Protein AF-A0A2G9WNJ2-F1 (afdb_monomer)

Radius of gyration: 17.16 Å; Cα contacts (8 Å, |Δi|>4): 27; chains: 1; bounding box: 38×23×42 Å

Solvent-accessible surface area (backbone atoms only — not comparable to full-atom values): 4275 Å² total; per-residue (Å²): 127,99,63,59,70,62,75,75,42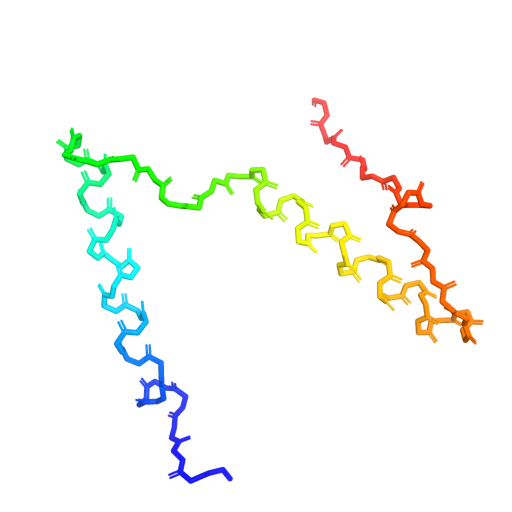,45,69,58,54,53,50,51,53,50,48,51,52,35,28,75,72,68,75,43,75,68,95,73,53,73,66,57,55,52,52,51,50,45,48,53,51,24,52,53,50,18,68,75,69,75,44,94,54,60,62,89,77,54,84,77,88,73,87,127

Nearest PDB structures (foldseek):
  3db2-assembly2_A  TM=7.550E-01  e=1.935E-01  Desulfitobacterium hafniense DCB-2

Organism: NCBI:txid2023338

Mean predicted aligned error: 5.06 Å

Secondary structure (DSSP, 8-state):
--S-HHHHHHHHHHHHHHHHHHHHTTSS--SS-HHHHHHHHHHHHHHHHHHHHTS---GGGPPP----

InterPro domains:
  IPR004104 Gfo/Idh/MocA-like oxidoreductase, C-terminal [PF02894] (5-59)

Foldseek 3Di:
DPDDVCVVCVVVVVVQVVLVVCCVVVNDPRPDDVVNVVLVVLVVVQVVVCVVVVHRGDSVVDDDDDDD

Structure (mmCIF, N/CA/C/O backbone):
data_AF-A0A2G9WNJ2-F1
#
_entry.id   AF-A0A2G9WNJ2-F1
#
loop_
_atom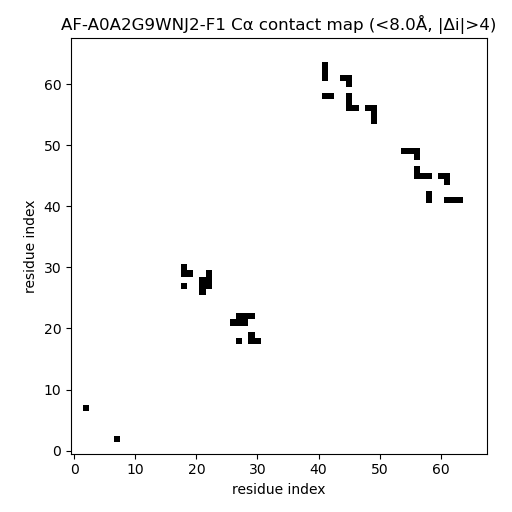_site.group_PDB
_atom_site.id
_atom_site.type_symbol
_atom_site.label_atom_id
_atom_site.label_alt_id
_atom_site.label_comp_id
_atom_site.label_asym_id
_atom_site.label_entity_id
_atom_site.label_seq_id
_atom_site.pdbx_PDB_ins_code
_atom_site.Cartn_x
_atom_site.Cartn_y
_atom_site.Cartn_z
_atom_site.occupancy
_atom_site.B_iso_or_equiv
_atom_site.auth_seq_id
_atom_site.auth_comp_id
_atom_site.auth_asym_id
_atom_site.auth_atom_id
_atom_site.pdbx_PDB_model_num
ATOM 1 N N . PRO A 1 1 ? 16.097 -2.901 18.551 1.00 63.78 1 PRO A N 1
ATOM 2 C CA . PRO A 1 1 ? 15.864 -3.481 17.204 1.00 63.78 1 PRO A CA 1
ATOM 3 C C . PRO A 1 1 ? 17.191 -3.955 16.592 1.00 63.78 1 PRO A C 1
ATOM 5 O O . PRO A 1 1 ? 18.109 -3.155 16.482 1.00 63.78 1 PRO A O 1
ATOM 8 N N . LEU A 1 2 ? 17.315 -5.244 16.254 1.00 63.84 2 LEU A N 1
ATOM 9 C CA . LEU A 1 2 ? 18.603 -5.865 15.888 1.00 63.84 2 LEU A CA 1
ATOM 10 C C . LEU A 1 2 ? 19.145 -5.497 14.488 1.00 63.84 2 LEU A C 1
ATOM 12 O O . LEU A 1 2 ? 20.266 -5.876 14.189 1.00 63.84 2 LEU A O 1
ATOM 16 N N . TYR A 1 3 ? 18.407 -4.723 13.675 1.00 67.19 3 TYR A N 1
ATOM 17 C CA . TYR A 1 3 ? 18.845 -4.268 12.341 1.00 67.19 3 TYR A CA 1
ATOM 18 C C . TYR A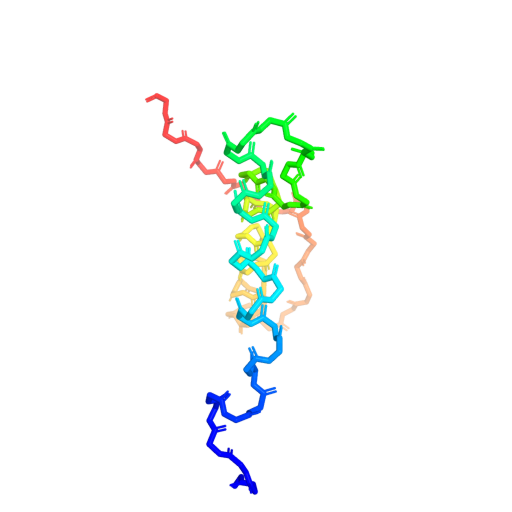 1 3 ? 18.313 -2.876 11.995 1.00 67.19 3 TYR A C 1
ATOM 20 O O . TYR A 1 3 ? 17.156 -2.555 12.330 1.00 67.19 3 TYR A O 1
ATOM 28 N N . PHE A 1 4 ? 19.134 -2.090 11.292 1.00 84.31 4 PHE A N 1
ATOM 29 C CA . PHE A 1 4 ? 18.755 -0.803 10.710 1.00 84.31 4 PHE A CA 1
ATOM 30 C C . PHE A 1 4 ? 17.676 -1.015 9.634 1.00 84.31 4 PHE A C 1
ATOM 32 O O . PHE A 1 4 ? 17.611 -2.070 9.004 1.00 84.31 4 PHE A O 1
ATOM 39 N N . PHE A 1 5 ? 16.755 -0.062 9.449 1.00 79.31 5 PHE A N 1
ATOM 40 C CA . PHE A 1 5 ? 15.568 -0.298 8.610 1.00 79.31 5 PHE A CA 1
ATOM 41 C C . PHE A 1 5 ? 15.920 -0.602 7.147 1.00 79.31 5 PHE A C 1
ATOM 43 O O . PHE A 1 5 ? 15.267 -1.446 6.540 1.00 79.31 5 PHE A O 1
ATOM 50 N N . LEU A 1 6 ? 16.984 0.012 6.618 1.00 82.69 6 LEU A N 1
ATOM 51 C CA . LEU A 1 6 ? 17.458 -0.274 5.265 1.00 82.69 6 LEU A CA 1
ATOM 52 C C . LEU A 1 6 ? 17.966 -1.705 5.125 1.00 82.69 6 LEU A C 1
ATOM 54 O O . LEU A 1 6 ? 17.715 -2.329 4.107 1.00 82.69 6 LEU A O 1
ATOM 58 N N . GLU A 1 7 ? 18.627 -2.254 6.142 1.00 87.75 7 GLU A N 1
ATOM 59 C CA . GLU A 1 7 ? 19.094 -3.644 6.107 1.00 87.75 7 GLU A CA 1
ATOM 60 C C . GLU A 1 7 ? 17.913 -4.616 6.116 1.00 87.75 7 GLU A C 1
ATOM 62 O O . GLU A 1 7 ? 17.929 -5.618 5.409 1.00 87.75 7 GLU A O 1
ATOM 67 N N . ARG A 1 8 ? 16.861 -4.289 6.877 1.00 90.75 8 ARG A N 1
ATOM 68 C CA . ARG A 1 8 ? 15.636 -5.094 6.955 1.00 90.75 8 ARG A CA 1
ATOM 69 C C . ARG A 1 8 ? 14.860 -5.124 5.637 1.00 90.75 8 ARG A C 1
ATOM 71 O O . ARG A 1 8 ? 14.312 -6.165 5.302 1.00 90.75 8 ARG A O 1
ATOM 78 N N . TYR A 1 9 ? 14.785 -3.996 4.931 1.00 92.94 9 TYR A N 1
ATOM 79 C CA . TYR A 1 9 ? 13.925 -3.832 3.752 1.00 92.94 9 TYR A CA 1
ATOM 80 C C . TYR A 1 9 ? 14.691 -3.706 2.433 1.00 92.94 9 TYR A C 1
ATOM 82 O O . TYR A 1 9 ? 14.078 -3.436 1.403 1.00 92.94 9 TYR A O 1
ATOM 90 N N . ARG A 1 10 ? 16.015 -3.914 2.435 1.00 93.62 10 ARG A N 1
ATOM 91 C CA . ARG A 1 10 ? 16.869 -3.793 1.242 1.00 93.62 10 ARG A CA 1
ATOM 92 C C . ARG A 1 10 ? 16.279 -4.530 0.046 1.00 93.62 10 ARG A C 1
ATOM 94 O O . ARG A 1 10 ? 16.137 -3.946 -1.022 1.00 93.62 10 ARG A O 1
ATOM 101 N N . ASP A 1 11 ? 15.925 -5.794 0.241 1.00 95.69 11 ASP A N 1
ATOM 102 C CA . ASP A 1 11 ? 15.446 -6.642 -0.845 1.00 95.69 11 ASP A CA 1
ATOM 103 C C . ASP A 1 11 ? 14.061 -6.175 -1.338 1.00 95.69 11 ASP A C 1
ATOM 105 O O . ASP A 1 11 ? 13.789 -6.217 -2.532 1.00 95.69 11 ASP A O 1
ATOM 109 N N . SER A 1 12 ? 13.217 -5.627 -0.454 1.00 94.75 12 SER A N 1
ATOM 110 C CA . SER A 1 12 ? 11.930 -5.028 -0.835 1.00 94.75 12 SER A CA 1
ATOM 111 C C . SER A 1 12 ? 12.111 -3.788 -1.713 1.00 94.75 12 SER A C 1
ATOM 113 O O . SER A 1 12 ? 11.450 -3.689 -2.741 1.00 94.75 12 SER A O 1
ATOM 115 N N . TYR A 1 13 ? 13.043 -2.892 -1.368 1.00 94.50 13 TYR A N 1
ATOM 116 C CA . TYR A 1 13 ? 13.342 -1.712 -2.187 1.00 94.50 13 TYR A CA 1
ATOM 117 C C . TYR A 1 13 ? 13.929 -2.082 -3.554 1.00 94.50 13 TYR A C 1
ATOM 119 O O . TYR A 1 13 ? 13.574 -1.480 -4.564 1.00 94.50 13 TYR A O 1
ATOM 127 N N . LEU A 1 14 ? 14.815 -3.084 -3.608 1.00 96.62 14 LEU A N 1
ATOM 128 C CA . LEU A 1 14 ? 15.355 -3.572 -4.881 1.00 96.62 14 LEU A CA 1
ATOM 129 C C . LEU A 1 14 ? 14.250 -4.155 -5.772 1.00 96.62 14 LEU A C 1
ATOM 131 O O . LEU A 1 14 ? 14.218 -3.868 -6.968 1.00 96.62 14 LEU A O 1
ATOM 135 N N . ASN A 1 15 ? 13.328 -4.923 -5.190 1.00 96.44 15 ASN A N 1
ATOM 136 C CA . ASN A 1 15 ? 12.198 -5.496 -5.918 1.00 96.44 15 ASN A CA 1
ATOM 137 C C . ASN A 1 15 ? 11.226 -4.418 -6.421 1.00 96.44 15 ASN A C 1
ATOM 139 O O . ASN A 1 15 ? 10.781 -4.494 -7.563 1.00 96.44 15 ASN A O 1
ATOM 143 N N . GLU A 1 16 ? 10.926 -3.407 -5.600 1.00 96.75 16 GLU A N 1
ATOM 144 C CA . GLU A 1 16 ? 10.078 -2.268 -5.976 1.00 96.75 16 GLU A CA 1
ATOM 145 C C . GLU A 1 16 ? 10.657 -1.511 -7.178 1.00 96.75 16 GLU A C 1
ATOM 147 O O . GLU A 1 16 ? 9.957 -1.286 -8.166 1.00 96.75 16 GLU A O 1
ATOM 152 N N . LEU A 1 17 ? 11.950 -1.174 -7.131 1.00 97.00 17 LEU A N 1
ATOM 153 C CA . LEU A 1 17 ? 12.626 -0.489 -8.234 1.00 97.00 17 LEU A CA 1
ATOM 154 C C . LEU A 1 17 ? 12.653 -1.344 -9.506 1.00 97.00 17 LEU A C 1
ATOM 156 O O . LEU A 1 17 ? 12.393 -0.828 -10.590 1.00 97.00 17 LEU A O 1
ATOM 160 N N . GLY A 1 18 ? 12.923 -2.647 -9.382 1.00 97.75 18 GLY A N 1
ATOM 161 C CA . GLY A 1 18 ? 12.871 -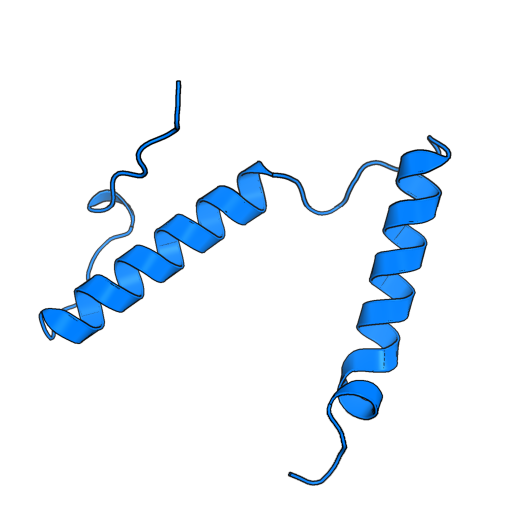3.578 -10.511 1.00 97.75 18 GLY A CA 1
ATOM 162 C C . GLY A 1 18 ? 11.490 -3.613 -11.170 1.00 97.75 18 GLY A C 1
ATOM 163 O O . GLY A 1 18 ? 11.387 -3.448 -12.384 1.00 97.75 18 GLY A O 1
ATOM 164 N N . ALA A 1 19 ? 10.427 -3.747 -10.370 1.00 97.81 19 ALA A N 1
ATOM 165 C CA . ALA A 1 19 ? 9.051 -3.732 -10.863 1.00 97.81 19 ALA A CA 1
ATOM 166 C C . ALA A 1 19 ? 8.695 -2.401 -11.545 1.00 97.81 19 ALA A C 1
ATOM 168 O O . ALA A 1 19 ? 8.076 -2.397 -12.608 1.00 97.81 19 ALA A O 1
ATOM 169 N N . PHE A 1 20 ? 9.129 -1.276 -10.971 1.00 97.31 20 PHE A N 1
ATOM 170 C CA . PHE A 1 20 ? 8.936 0.043 -11.565 1.00 97.31 20 PHE A CA 1
ATOM 171 C C . PHE A 1 20 ? 9.619 0.164 -12.934 1.00 97.31 20 PHE A C 1
ATOM 173 O O . PHE A 1 20 ? 8.989 0.604 -13.896 1.00 97.31 20 PHE A O 1
ATOM 180 N N . PHE A 1 21 ? 10.882 -0.255 -13.057 1.00 98.19 21 PHE A N 1
ATOM 181 C CA . PHE A 1 21 ? 11.604 -0.177 -14.328 1.00 98.19 21 PHE A CA 1
ATOM 182 C C . PHE A 1 21 ? 10.986 -1.067 -15.407 1.00 98.19 21 PHE A C 1
ATOM 184 O O . PHE A 1 21 ? 10.787 -0.586 -16.521 1.00 98.19 21 PHE A O 1
ATOM 191 N N . SER A 1 22 ? 10.619 -2.311 -15.083 1.00 98.25 22 SER A N 1
ATOM 192 C CA . SER A 1 22 ? 9.929 -3.195 -16.034 1.00 98.25 22 S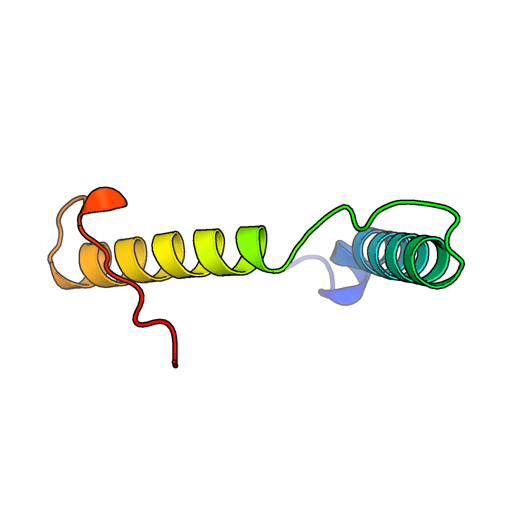ER A CA 1
ATOM 193 C C . SER A 1 22 ? 8.583 -2.623 -16.481 1.00 98.25 22 SER A C 1
ATOM 195 O O . SER A 1 22 ? 8.246 -2.711 -17.661 1.00 98.25 22 SER A O 1
ATOM 197 N N . ALA A 1 23 ? 7.836 -1.978 -15.580 1.00 97.88 23 ALA A N 1
ATOM 198 C CA . ALA A 1 23 ? 6.581 -1.328 -15.940 1.00 97.88 23 ALA A CA 1
ATOM 199 C C . ALA A 1 23 ? 6.781 -0.134 -16.885 1.00 97.88 23 ALA A C 1
ATOM 201 O O . ALA A 1 23 ? 6.098 -0.022 -17.901 1.00 97.88 23 ALA A O 1
ATOM 202 N N . VAL A 1 24 ? 7.756 0.736 -16.601 1.00 97.69 24 VAL A N 1
ATOM 203 C CA . VAL A 1 24 ? 8.069 1.896 -17.457 1.00 97.69 24 VAL A CA 1
ATOM 204 C C . VAL A 1 24 ? 8.644 1.469 -18.813 1.00 97.69 24 VAL A C 1
ATOM 206 O O . VAL A 1 24 ? 8.388 2.129 -19.819 1.00 97.69 24 VAL A O 1
ATOM 209 N N . ALA A 1 25 ? 9.382 0.358 -18.862 1.00 98.31 25 ALA A N 1
ATOM 210 C CA . ALA A 1 25 ? 9.877 -0.240 -20.101 1.00 98.31 25 ALA A CA 1
ATOM 211 C C . ALA A 1 25 ? 8.776 -0.934 -20.931 1.00 98.31 25 ALA A C 1
ATOM 213 O O . ALA A 1 25 ? 9.023 -1.304 -22.078 1.00 98.31 25 ALA A O 1
ATOM 214 N N . GLY A 1 26 ? 7.566 -1.100 -20.382 1.00 97.81 26 GLY A N 1
ATOM 215 C CA . GLY A 1 26 ? 6.458 -1.801 -21.037 1.00 97.81 26 GLY A CA 1
ATOM 216 C C . GLY A 1 26 ? 6.600 -3.327 -21.036 1.00 97.81 26 GLY A C 1
ATOM 217 O O . GLY A 1 26 ? 5.950 -4.003 -21.830 1.00 97.81 26 GLY A O 1
ATOM 218 N N . GLU A 1 27 ? 7.455 -3.872 -20.172 1.00 98.19 27 GLU A N 1
ATOM 219 C CA . GLU A 1 27 ? 7.743 -5.308 -20.069 1.00 98.19 27 GLU A CA 1
ATOM 220 C C . GLU A 1 27 ? 6.800 -6.032 -19.097 1.00 98.19 27 GLU A C 1
ATOM 222 O O . GLU A 1 27 ? 6.614 -7.244 -19.200 1.00 98.19 27 GLU A O 1
ATOM 227 N N . ALA A 1 28 ? 6.208 -5.302 -18.150 1.00 96.75 28 ALA A N 1
ATOM 228 C CA . ALA A 1 28 ? 5.284 -5.828 -17.150 1.00 96.75 28 ALA A CA 1
ATOM 229 C C . ALA A 1 28 ? 4.218 -4.788 -16.773 1.00 96.75 28 ALA A C 1
ATOM 231 O O . ALA A 1 28 ? 4.390 -3.593 -16.999 1.00 96.75 28 ALA A O 1
ATOM 232 N N . GLU A 1 29 ? 3.120 -5.230 -16.166 1.00 96.56 29 GLU A N 1
ATOM 233 C CA . GLU A 1 29 ? 2.159 -4.323 -15.531 1.00 96.56 29 GLU A CA 1
ATOM 234 C C . GLU A 1 29 ? 2.660 -3.869 -14.152 1.00 96.56 29 GLU A C 1
ATOM 236 O O . GLU A 1 29 ? 3.467 -4.548 -13.509 1.00 96.56 29 GLU A O 1
ATOM 241 N N . VAL A 1 30 ? 2.165 -2.723 -13.672 1.00 95.56 30 VAL A N 1
ATOM 242 C CA . VAL A 1 30 ? 2.441 -2.281 -12.299 1.00 95.56 30 VAL A CA 1
ATOM 243 C C . VAL A 1 30 ? 1.766 -3.236 -11.302 1.00 95.56 30 VAL A C 1
ATOM 245 O O . VAL A 1 30 ? 0.553 -3.424 -11.370 1.00 95.56 30 VAL A O 1
ATOM 248 N N . PRO A 1 31 ? 2.508 -3.832 -10.350 1.00 94.81 31 PRO A N 1
ATOM 249 C CA . PRO A 1 31 ? 1.936 -4.800 -9.412 1.00 94.81 31 PRO A CA 1
ATOM 250 C C . PRO A 1 31 ? 1.065 -4.150 -8.328 1.00 94.81 31 PRO A C 1
ATOM 252 O O . PRO A 1 31 ? 0.306 -4.843 -7.658 1.00 94.81 31 PRO A O 1
ATOM 255 N N . VAL A 1 32 ? 1.208 -2.835 -8.130 1.00 94.44 32 VAL A N 1
ATOM 256 C CA . VAL A 1 32 ? 0.442 -2.023 -7.180 1.00 94.44 32 VAL A CA 1
ATOM 257 C C . VAL A 1 32 ? 0.018 -0.747 -7.895 1.00 94.44 32 VAL A C 1
ATOM 259 O O . VAL A 1 32 ? 0.835 -0.070 -8.521 1.00 94.44 32 VAL A O 1
ATOM 262 N N . THR A 1 33 ? -1.267 -0.430 -7.815 1.00 94.75 33 THR A N 1
ATOM 263 C CA . THR A 1 33 ? -1.906 0.685 -8.517 1.00 94.75 33 THR A CA 1
ATOM 264 C C . THR A 1 33 ? -2.329 1.792 -7.550 1.00 94.75 33 THR A C 1
ATOM 266 O O . THR A 1 33 ? -2.273 1.647 -6.329 1.00 94.75 33 THR A O 1
ATOM 269 N N . GLY A 1 34 ? -2.813 2.913 -8.094 1.00 93.19 34 GLY A N 1
ATOM 270 C CA . GLY A 1 34 ? -3.413 3.973 -7.276 1.00 93.19 34 GLY A CA 1
ATOM 271 C C . GLY A 1 34 ? -4.654 3.515 -6.496 1.00 93.19 34 GLY A C 1
ATOM 272 O O . GLY A 1 34 ? -4.900 4.015 -5.402 1.00 93.19 34 GLY A O 1
ATOM 273 N N . GLU A 1 35 ? -5.399 2.536 -7.017 1.00 94.19 35 GLU A N 1
ATOM 274 C CA . GLU A 1 35 ? -6.571 1.963 -6.344 1.00 94.19 35 GLU A CA 1
ATOM 275 C C . GLU A 1 35 ? -6.177 1.213 -5.064 1.00 94.19 35 GLU A C 1
ATOM 277 O O . GLU A 1 35 ? -6.863 1.314 -4.048 1.00 94.19 35 GLU A O 1
ATOM 282 N N . ASP A 1 36 ? -5.044 0.509 -5.075 1.00 95.62 36 ASP A N 1
ATOM 283 C CA . ASP A 1 36 ? -4.535 -0.179 -3.886 1.00 95.62 36 ASP A CA 1
ATOM 284 C C . ASP A 1 36 ? -4.180 0.826 -2.782 1.00 95.62 36 ASP A C 1
ATOM 286 O O . ASP A 1 36 ? -4.543 0.632 -1.621 1.00 95.62 36 ASP A O 1
ATOM 290 N N . GLY A 1 37 ? -3.561 1.952 -3.156 1.00 93.88 37 GLY A N 1
ATOM 291 C CA . GLY A 1 37 ? -3.282 3.057 -2.235 1.00 93.88 37 GLY A CA 1
ATOM 292 C C . GLY A 1 37 ? -4.549 3.727 -1.693 1.00 93.88 37 GLY A C 1
ATOM 293 O O . GLY A 1 37 ? -4.617 4.061 -0.510 1.00 93.88 37 GLY A O 1
ATOM 294 N N . LEU A 1 38 ? -5.583 3.886 -2.526 1.00 93.62 38 LEU A N 1
ATOM 295 C CA . LEU A 1 38 ? -6.879 4.408 -2.088 1.00 93.62 38 LEU A CA 1
ATOM 296 C C . LEU A 1 38 ? -7.534 3.478 -1.058 1.00 93.62 38 LEU A C 1
ATOM 298 O O . LEU A 1 38 ? -8.005 3.945 -0.021 1.00 93.62 38 LEU A O 1
ATOM 302 N N . ARG A 1 39 ? -7.531 2.165 -1.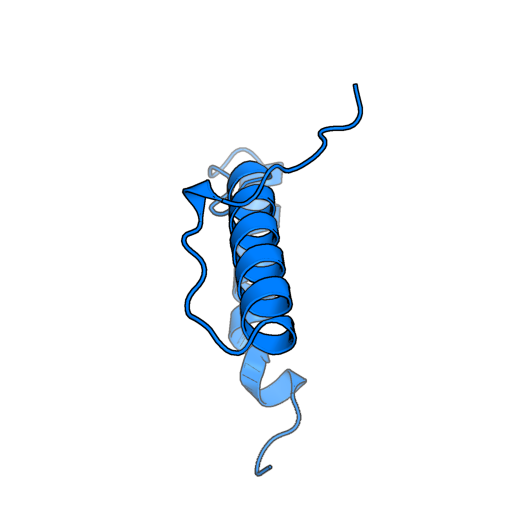307 1.00 94.44 39 ARG A N 1
ATOM 303 C CA . ARG A 1 39 ? -8.073 1.166 -0.371 1.00 94.44 39 ARG A CA 1
ATOM 304 C C . ARG A 1 39 ? -7.313 1.148 0.949 1.00 94.44 39 ARG A C 1
ATOM 306 O O . ARG A 1 39 ? -7.950 1.113 2.001 1.00 94.44 39 ARG A O 1
ATOM 313 N N . ASP A 1 40 ? -5.985 1.224 0.905 1.00 95.88 40 ASP A N 1
ATOM 314 C CA . ASP A 1 40 ? -5.155 1.306 2.111 1.00 95.88 40 ASP A CA 1
ATOM 315 C C . ASP A 1 40 ? -5.489 2.558 2.939 1.00 95.88 40 ASP A C 1
ATOM 317 O O . ASP A 1 40 ? -5.694 2.480 4.153 1.00 95.88 40 ASP A O 1
ATOM 321 N N . LEU A 1 41 ? -5.690 3.705 2.278 1.00 94.88 41 LEU A N 1
ATOM 322 C CA . LEU A 1 41 ? -6.123 4.935 2.941 1.00 94.88 41 LEU A CA 1
ATOM 323 C C . LEU A 1 41 ? -7.489 4.778 3.633 1.00 94.88 41 LEU A C 1
ATOM 325 O O . LEU A 1 41 ? -7.660 5.253 4.759 1.00 94.88 41 LEU A O 1
ATOM 329 N N . VAL A 1 42 ? -8.454 4.096 3.005 1.00 96.25 42 VAL A N 1
ATOM 330 C CA . VAL A 1 42 ? -9.770 3.814 3.614 1.00 96.25 42 VAL A CA 1
ATOM 331 C C . VAL A 1 42 ? -9.594 3.005 4.902 1.00 96.25 42 VAL A C 1
ATOM 333 O O . VAL A 1 42 ? -10.165 3.351 5.939 1.00 96.25 42 VAL A O 1
ATOM 336 N N . VAL A 1 43 ? -8.762 1.959 4.862 1.00 97.19 43 VAL A N 1
ATOM 337 C CA . VAL A 1 43 ? -8.465 1.110 6.025 1.00 97.19 43 VAL A CA 1
ATOM 338 C C . VAL A 1 43 ? -7.793 1.919 7.135 1.00 97.19 43 VAL A C 1
ATOM 340 O O . VAL A 1 43 ? -8.207 1.838 8.293 1.00 97.19 43 VAL A O 1
ATOM 343 N N . ALA A 1 44 ? -6.808 2.755 6.799 1.00 97.00 44 ALA A N 1
ATOM 344 C CA . ALA A 1 44 ? -6.134 3.621 7.763 1.00 97.00 44 ALA A CA 1
ATOM 345 C C . AL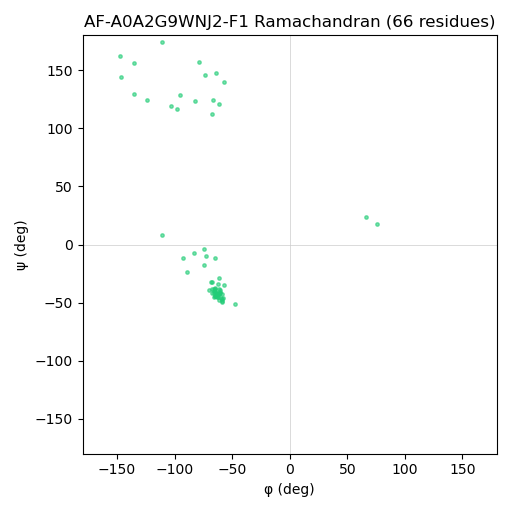A A 1 44 ? -7.108 4.605 8.438 1.00 97.00 44 ALA A C 1
ATOM 347 O O . ALA A 1 44 ? -7.039 4.836 9.651 1.00 97.00 44 ALA A O 1
ATOM 348 N N . MET A 1 45 ? -8.060 5.158 7.681 1.00 97.19 45 MET A N 1
ATOM 349 C CA . MET A 1 45 ? -9.104 6.025 8.228 1.00 97.19 45 MET A CA 1
ATOM 350 C C . MET A 1 45 ? -10.072 5.267 9.140 1.00 97.19 45 MET A C 1
ATOM 352 O O . MET A 1 45 ? -10.382 5.777 10.219 1.00 97.19 45 MET A O 1
ATOM 356 N N . ALA A 1 46 ? -10.483 4.047 8.775 1.00 97.81 46 ALA A N 1
ATOM 357 C CA . ALA A 1 46 ? -11.295 3.184 9.636 1.00 97.81 46 ALA A CA 1
ATOM 358 C C . ALA A 1 46 ? -10.583 2.886 10.961 1.00 97.81 46 ALA A C 1
ATOM 360 O O . ALA A 1 46 ? -11.166 3.061 12.032 1.00 97.81 46 ALA A O 1
ATOM 361 N N . ALA A 1 47 ? -9.300 2.518 10.904 1.00 98.06 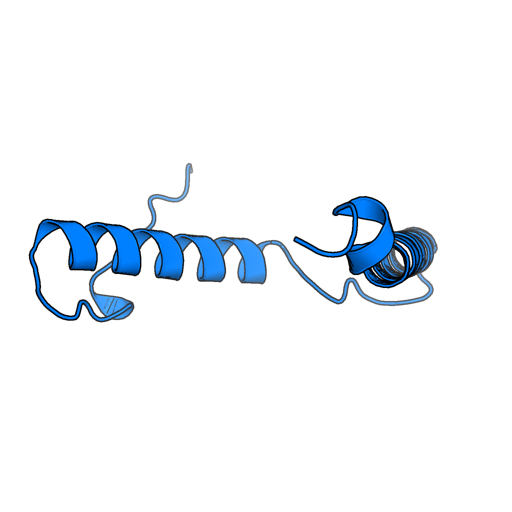47 ALA A N 1
ATOM 362 C CA . ALA A 1 47 ? -8.486 2.244 12.085 1.00 98.06 47 ALA A CA 1
ATOM 363 C C . ALA A 1 47 ? -8.359 3.477 12.996 1.00 98.06 47 ALA A C 1
ATOM 365 O O . ALA A 1 47 ? -8.509 3.374 14.214 1.00 98.06 47 ALA A O 1
ATOM 366 N N . ARG A 1 48 ? -8.153 4.667 12.416 1.00 97.62 48 ARG A N 1
ATOM 367 C CA . ARG A 1 48 ? -8.115 5.929 13.170 1.00 97.62 48 ARG A CA 1
ATOM 368 C C . ARG A 1 48 ? -9.448 6.230 13.857 1.00 97.62 48 ARG A C 1
ATOM 370 O O . ARG A 1 48 ? -9.453 6.639 15.018 1.00 97.62 48 ARG A O 1
ATOM 377 N N . THR A 1 49 ? -10.569 6.037 13.163 1.00 97.69 49 THR A N 1
ATOM 378 C CA . THR A 1 49 ? -11.912 6.215 13.740 1.00 97.69 49 THR A CA 1
ATOM 379 C C . THR A 1 49 ? -12.154 5.209 14.862 1.00 97.69 49 THR A C 1
ATOM 381 O O . THR A 1 49 ? -12.591 5.598 15.943 1.00 97.69 49 THR A O 1
ATOM 384 N N . SER A 1 50 ? -11.777 3.946 14.652 1.00 98.62 50 SER A N 1
ATOM 385 C CA . SER A 1 50 ? -11.878 2.878 15.648 1.00 98.62 50 SER A CA 1
ATOM 386 C C . SER A 1 50 ? -11.106 3.208 16.924 1.00 98.62 50 SER A C 1
ATOM 388 O O . SER A 1 50 ? -11.662 3.110 18.018 1.00 98.62 50 SER A O 1
ATOM 390 N N . LEU A 1 51 ? -9.865 3.688 16.792 1.00 98.50 51 LEU A N 1
ATOM 391 C CA . LEU A 1 51 ? -9.048 4.119 17.927 1.00 98.50 51 LEU A CA 1
ATOM 392 C C . LEU A 1 51 ? -9.727 5.240 18.727 1.00 98.50 51 LEU A C 1
ATOM 394 O O . LEU A 1 51 ? -9.709 5.220 19.955 1.00 98.50 51 LEU A O 1
ATOM 398 N N . ARG A 1 52 ? -10.327 6.215 18.036 1.00 98.31 52 ARG A N 1
ATOM 399 C CA . ARG A 1 52 ? -10.991 7.365 18.664 1.00 98.31 52 ARG A CA 1
ATOM 400 C C . ARG A 1 52 ? -12.287 6.978 19.376 1.00 98.31 52 ARG A C 1
ATOM 402 O O . ARG A 1 52 ? -12.587 7.536 20.426 1.00 98.31 52 ARG A O 1
ATOM 409 N N . GLU A 1 53 ? -13.065 6.074 18.791 1.00 98.19 53 GLU A N 1
ATOM 410 C CA . GLU A 1 53 ? -14.393 5.694 19.292 1.00 98.19 53 GLU A CA 1
ATOM 411 C C . GLU A 1 53 ? -14.363 4.491 20.239 1.00 98.19 53 GLU A C 1
ATOM 413 O O . GLU A 1 53 ? -15.363 4.200 20.889 1.00 98.19 53 GLU A O 1
ATOM 418 N N . GLY A 1 54 ? -13.236 3.781 20.330 1.00 98.38 54 GLY A N 1
ATOM 419 C CA . GLY A 1 54 ? -13.104 2.609 21.196 1.00 98.38 54 GLY A CA 1
ATOM 420 C C . GLY A 1 54 ? -13.978 1.428 20.762 1.00 98.38 54 GLY A C 1
ATOM 421 O O . GLY A 1 54 ? -14.316 0.582 21.588 1.00 98.38 54 GLY A O 1
ATOM 422 N N . ARG A 1 55 ? -14.353 1.359 19.479 1.00 98.50 55 ARG A N 1
ATOM 423 C CA . ARG A 1 55 ? -15.157 0.274 18.897 1.00 98.50 55 ARG A CA 1
ATOM 424 C C . ARG A 1 55 ? -14.587 -0.176 17.552 1.00 98.50 55 ARG A C 1
ATOM 426 O O . ARG A 1 55 ? -13.934 0.623 16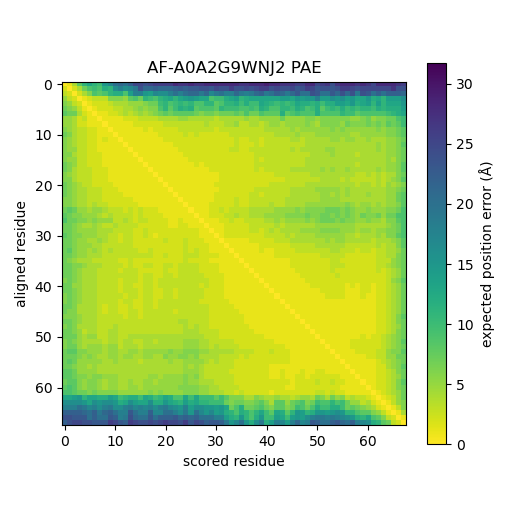.878 1.00 98.50 55 ARG A O 1
ATOM 433 N N . PRO A 1 56 ? -14.863 -1.410 17.105 1.00 98.25 56 PRO A N 1
ATOM 434 C CA . PRO A 1 56 ? -14.654 -1.788 15.713 1.00 98.25 56 PRO A CA 1
ATOM 435 C C . PRO A 1 56 ? -15.447 -0.875 14.761 1.00 98.25 56 PRO A C 1
ATOM 437 O O . PRO A 1 56 ? -16.598 -0.525 15.041 1.00 98.25 56 PRO A O 1
ATOM 440 N N . VAL A 1 57 ? -14.821 -0.505 13.644 1.00 98.44 57 VAL A N 1
ATOM 441 C CA . VAL A 1 57 ? -15.414 0.297 12.562 1.00 98.44 57 VAL A CA 1
ATOM 442 C C . VAL A 1 57 ? -15.281 -0.497 11.270 1.00 98.44 57 VAL A C 1
ATOM 444 O O . VAL A 1 57 ? -14.178 -0.917 10.914 1.00 98.44 57 VAL A O 1
ATOM 447 N N . ALA A 1 58 ? -16.396 -0.739 10.587 1.00 97.81 58 ALA A N 1
ATOM 448 C CA . ALA A 1 58 ? -16.396 -1.406 9.296 1.00 97.81 58 ALA A CA 1
ATOM 449 C C . ALA A 1 58 ? -15.863 -0.465 8.208 1.00 97.81 58 ALA A C 1
ATOM 451 O O . ALA A 1 58 ? -16.122 0.735 8.222 1.00 97.81 58 ALA A O 1
ATOM 452 N N . ILE A 1 59 ? -15.162 -1.020 7.216 1.00 96.62 59 ILE A N 1
ATOM 453 C CA . ILE A 1 59 ? -14.624 -0.246 6.082 1.00 96.62 59 ILE A CA 1
ATOM 454 C C . ILE A 1 59 ? -15.744 0.507 5.345 1.00 96.62 59 ILE A C 1
ATOM 456 O O . ILE A 1 59 ? -15.546 1.640 4.923 1.00 96.62 59 ILE A O 1
ATOM 460 N N . SER A 1 60 ? -16.942 -0.081 5.256 1.00 96.06 60 SER A N 1
ATOM 461 C CA . SER A 1 60 ? -18.124 0.532 4.632 1.00 96.06 60 SER A CA 1
ATOM 462 C C . SER A 1 60 ? -18.647 1.787 5.343 1.00 96.06 60 SER A C 1
ATOM 464 O O . SER A 1 60 ? -19.510 2.459 4.794 1.00 96.06 60 SER A O 1
ATOM 466 N N . GLU A 1 61 ? -18.179 2.092 6.557 1.00 96.69 61 GLU A N 1
ATOM 467 C CA . GLU A 1 61 ? -18.516 3.331 7.276 1.00 96.69 61 GLU A CA 1
ATOM 468 C C . GLU A 1 61 ? -17.635 4.520 6.847 1.00 96.69 61 GLU A C 1
ATOM 470 O O . GLU A 1 61 ? -17.865 5.643 7.293 1.00 96.69 61 GLU A O 1
ATOM 475 N N . ILE A 1 62 ? -16.600 4.294 6.029 1.00 96.12 62 ILE A N 1
ATOM 476 C CA . ILE A 1 62 ? -15.631 5.321 5.642 1.00 96.12 62 ILE A CA 1
ATOM 477 C C . ILE A 1 62 ? -15.902 5.820 4.227 1.00 96.12 62 ILE A C 1
ATOM 479 O O . ILE A 1 62 ? -15.779 5.083 3.252 1.00 96.12 62 ILE A O 1
ATOM 483 N N . GLU A 1 63 ? -16.179 7.116 4.119 1.00 87.12 63 GLU A N 1
ATOM 484 C CA . GLU A 1 63 ? -16.230 7.831 2.848 1.00 87.12 63 GLU A CA 1
ATOM 485 C C . GLU A 1 63 ? -14.884 8.510 2.583 1.00 87.12 63 GLU A C 1
ATOM 487 O O . GLU A 1 63 ? -14.361 9.238 3.432 1.00 87.12 63 GLU A O 1
ATOM 492 N N . VAL A 1 64 ? -14.316 8.282 1.397 1.00 79.25 64 VAL A N 1
ATOM 493 C CA . VAL A 1 64 ? -13.136 9.021 0.942 1.00 79.25 64 VAL A CA 1
ATOM 494 C C . VAL A 1 64 ? -13.600 10.148 0.028 1.00 79.25 64 VAL A C 1
ATOM 496 O O . VAL A 1 64 ? -14.149 9.864 -1.037 1.00 79.25 64 VAL A O 1
ATOM 499 N N . PRO A 1 65 ? -13.377 11.422 0.390 1.00 70.31 65 PRO A N 1
ATOM 500 C CA . PRO A 1 65 ? -13.582 12.506 -0.548 1.00 70.31 65 PRO A CA 1
ATOM 501 C C . PRO A 1 65 ? -12.525 12.391 -1.647 1.00 70.31 65 PRO A C 1
ATOM 503 O O . PRO A 1 65 ? -11.334 12.583 -1.399 1.00 70.31 65 PRO A O 1
ATOM 506 N N . VAL A 1 66 ? -12.957 12.070 -2.863 1.00 67.12 66 VAL A N 1
ATOM 507 C CA . VAL A 1 66 ? -12.110 12.191 -4.051 1.00 67.12 66 VAL A CA 1
ATOM 508 C C . VAL A 1 66 ? -12.172 13.654 -4.479 1.00 67.12 66 VAL A C 1
ATOM 510 O O . VAL A 1 66 ? -13.262 14.194 -4.667 1.00 67.12 66 VAL A O 1
ATOM 513 N N . ALA A 1 67 ? -11.021 14.321 -4.576 1.00 60.59 67 ALA A N 1
ATOM 514 C CA . ALA A 1 67 ? -10.971 15.646 -5.185 1.00 60.59 67 ALA A CA 1
ATOM 515 C C . ALA A 1 67 ? -11.428 15.517 -6.649 1.00 60.59 67 ALA A C 1
ATOM 517 O O . ALA A 1 67 ? -10.853 14.721 -7.392 1.00 60.59 67 ALA A O 1
ATOM 518 N N . ALA A 1 68 ? -12.498 16.235 -7.001 1.00 45.88 68 ALA A N 1
ATOM 519 C CA . ALA A 1 68 ? -13.052 16.294 -8.353 1.00 45.88 68 ALA A CA 1
ATOM 520 C C . ALA A 1 68 ? -12.157 17.095 -9.307 1.00 45.88 68 ALA A C 1
ATOM 522 O O . ALA A 1 68 ? -11.517 18.065 -8.834 1.00 45.88 68 ALA A O 1
#

Sequence (68 aa):
PLYFFLERYRDSYLNELGAFFSAVAGEAEVPVTGEDGLRDLVVAMAARTSLREGRPVAISEIEVPVAA

pLDDT: mean 91.84, std 10.98, range [45.88, 98.62]